Protein AF-0000000084534112 (afdb_homodimer)

Nearest PDB structures (foldseek):
  1zx3-assembly1_A  TM=5.326E-01  e=4.619E+00  Nitrosomonas europaea ATCC 19718
  1zx3-assembly1_A  TM=4.748E-01  e=4.070E+00  Nitrosomonas europaea ATCC 19718

Sequence (138 aa):
MGRHAPAADAVALTVRVDRGDANDIDHWLIGLRCDAHRTRLDKSEAIRELLRLAREHEPTRRALLKRLTMGRHAPAADAVALTVRVDRGDANDIDHWLIGLRCDAHRTRLDKSEAIRELLRLAREHEPTRRALLKRLT

Solvent-accessible surface area (backbone atoms only — not comparable to full-atom values): 7944 Å² total; per-residue (Å²): 135,75,85,73,66,61,52,96,64,35,42,77,45,71,33,66,34,43,51,68,55,52,50,50,49,53,52,50,47,52,51,48,24,59,74,38,71,42,94,74,72,52,70,47,58,54,51,51,51,47,56,51,40,45,75,71,34,64,71,43,38,52,55,49,41,56,70,69,82,136,76,84,74,64,62,53,97,62,34,41,78,44,70,32,67,33,43,51,68,56,51,50,49,49,54,52,51,48,54,51,47,26,60,74,37,71,41,93,76,72,54,71,48,58,56,50,52,50,46,56,52,41,45,75,71,33,65,71,42,38,52,54,47,41,57,71,69,82

Radius of gyration: 14.58 Å; Cα contacts (8 Å, |Δi|>4): 139; chains: 2; bounding box: 32×42×32 Å

Structure (mmCIF, N/CA/C/O backbone):
data_AF-0000000084534112-model_v1
#
loop_
_entity.id
_entity.type
_entity.pdbx_description
1 polymer 'Ribbon-helix-helix protein CopG domain-containing protein'
#
loop_
_atom_site.group_PDB
_atom_site.id
_atom_site.type_symbol
_atom_site.label_atom_id
_atom_site.label_alt_id
_atom_site.label_comp_id
_atom_site.label_asym_id
_atom_site.label_entity_id
_atom_site.label_seq_id
_atom_site.pdbx_PDB_ins_code
_atom_site.Cartn_x
_atom_site.Cartn_y
_atom_site.Cartn_z
_atom_site.occupancy
_atom_site.B_iso_or_equiv
_atom_site.auth_seq_id
_atom_site.auth_comp_id
_atom_site.auth_asym_id
_atom_site.auth_atom_id
_atom_site.pdbx_PDB_model_num
ATOM 1 N N . MET A 1 1 ? 3.59 -19.141 -13.508 1 33.72 1 MET A N 1
ATOM 2 C CA . MET A 1 1 ? 4.352 -17.938 -13.82 1 33.72 1 MET A CA 1
ATOM 3 C C . MET A 1 1 ? 5.027 -17.375 -12.57 1 33.72 1 MET A C 1
ATOM 5 O O . MET A 1 1 ? 4.445 -17.391 -11.484 1 33.72 1 MET A O 1
ATOM 9 N N . GLY A 1 2 ? 6.344 -17.438 -12.484 1 41.16 2 GLY A N 1
ATOM 10 C CA . GLY A 1 2 ? 7.445 -17.281 -11.547 1 41.16 2 GLY A CA 1
ATOM 11 C C . GLY A 1 2 ? 7.336 -16.031 -10.695 1 41.16 2 GLY A C 1
ATOM 12 O O . GLY A 1 2 ? 6.617 -15.094 -11.055 1 41.16 2 GLY A O 1
ATOM 13 N N . ARG A 1 3 ? 7.375 -16.125 -9.375 1 49.56 3 ARG A N 1
ATOM 14 C CA . ARG A 1 3 ? 7.59 -15.094 -8.359 1 49.56 3 ARG A CA 1
ATOM 15 C C . ARG A 1 3 ? 8.602 -14.062 -8.836 1 49.56 3 ARG A C 1
ATOM 17 O O . ARG A 1 3 ? 9.805 -14.336 -8.906 1 49.56 3 ARG A O 1
ATOM 24 N N . HIS A 1 4 ? 8.289 -13.234 -9.844 1 50.34 4 HIS A N 1
ATOM 25 C CA . HIS A 1 4 ? 9.266 -12.422 -10.547 1 50.34 4 HIS A CA 1
ATOM 26 C C . HIS A 1 4 ? 10.094 -11.578 -9.578 1 50.34 4 HIS A C 1
ATOM 28 O O . HIS A 1 4 ? 9.539 -10.852 -8.758 1 50.34 4 HIS A O 1
ATOM 34 N N . ALA A 1 5 ? 11.203 -12.18 -9.164 1 57.34 5 ALA A N 1
ATOM 35 C CA . ALA A 1 5 ? 12.266 -11.414 -8.516 1 57.34 5 ALA A CA 1
ATOM 36 C C . ALA A 1 5 ? 12.406 -10.031 -9.148 1 57.34 5 ALA A C 1
ATOM 38 O O . ALA A 1 5 ? 12.164 -9.867 -10.352 1 57.34 5 ALA A O 1
ATOM 39 N N . PRO A 1 6 ? 12.305 -9.023 -8.211 1 56.41 6 PRO A N 1
ATOM 40 C CA . PRO A 1 6 ? 12.43 -7.699 -8.828 1 56.41 6 PRO A CA 1
ATOM 41 C C . PRO A 1 6 ? 13.609 -7.609 -9.789 1 56.41 6 PRO A C 1
ATOM 43 O O . PRO A 1 6 ? 14.625 -8.281 -9.594 1 56.41 6 PRO A O 1
ATOM 46 N N . ALA A 1 7 ? 13.414 -7.211 -11.008 1 66.31 7 ALA A N 1
ATOM 47 C CA . ALA A 1 7 ? 14.391 -6.973 -12.07 1 66.31 7 ALA A CA 1
ATOM 48 C C . ALA A 1 7 ? 15.586 -6.18 -11.547 1 66.31 7 ALA A C 1
ATOM 50 O O . ALA A 1 7 ? 15.5 -5.547 -10.484 1 66.31 7 ALA A O 1
ATOM 51 N N . ALA A 1 8 ? 16.766 -6.41 -12.031 1 72.19 8 ALA A N 1
ATOM 52 C CA . ALA A 1 8 ? 18 -5.684 -11.719 1 72.19 8 ALA A CA 1
ATOM 53 C C . ALA A 1 8 ? 17.734 -4.191 -11.57 1 72.19 8 ALA A C 1
ATOM 55 O O . ALA A 1 8 ? 18.422 -3.506 -10.805 1 72.19 8 ALA A O 1
ATOM 56 N N . ASP A 1 9 ? 16.656 -3.756 -12.172 1 80.75 9 ASP A N 1
ATOM 57 C CA . ASP A 1 9 ? 16.375 -2.322 -12.164 1 80.75 9 ASP A CA 1
ATOM 58 C C . ASP A 1 9 ? 15.25 -1.989 -11.195 1 80.75 9 ASP A C 1
ATOM 60 O O . ASP A 1 9 ? 14.68 -0.897 -11.25 1 80.75 9 ASP A O 1
ATOM 64 N N . ALA A 1 10 ? 15.07 -2.941 -10.328 1 89.25 10 ALA A N 1
ATOM 65 C CA . ALA A 1 10 ? 14.016 -2.703 -9.336 1 89.25 10 ALA A CA 1
ATOM 66 C C . ALA A 1 10 ? 14.406 -1.577 -8.383 1 89.25 10 ALA A C 1
ATOM 68 O O . ALA A 1 10 ? 15.586 -1.378 -8.102 1 89.25 10 ALA A O 1
ATOM 69 N N . VAL A 1 11 ? 13.43 -0.804 -8.055 1 91.25 11 VAL A N 1
ATOM 70 C CA . VAL A 1 11 ? 13.586 0.323 -7.141 1 91.25 11 VAL A CA 1
ATOM 71 C C . VAL A 1 11 ? 13.086 -0.071 -5.75 1 91.25 11 VAL A C 1
ATOM 73 O O . VAL A 1 11 ? 12 -0.638 -5.605 1 91.25 11 VAL A O 1
ATOM 76 N N . ALA A 1 12 ? 13.914 0.128 -4.754 1 93.38 12 ALA A N 1
ATOM 77 C CA . ALA A 1 12 ? 13.531 -0.16 -3.373 1 93.38 12 ALA A CA 1
ATOM 78 C C . ALA A 1 12 ? 12.75 0.999 -2.768 1 93.38 12 ALA A C 1
ATOM 80 O O . ALA A 1 12 ? 13.211 2.141 -2.77 1 93.38 12 ALA A O 1
ATOM 81 N N . LEU A 1 13 ? 11.609 0.695 -2.369 1 92.38 13 LEU A N 1
ATOM 82 C CA . LEU A 1 13 ? 10.812 1.638 -1.591 1 92.38 13 LEU A CA 1
ATOM 83 C C . LEU A 1 13 ? 10.805 1.255 -0.115 1 92.38 13 LEU A C 1
ATOM 85 O O . LEU A 1 13 ? 10.445 0.129 0.237 1 92.38 13 LEU A O 1
ATOM 89 N N . THR A 1 14 ? 11.281 2.139 0.769 1 92.38 14 THR A N 1
ATOM 90 C CA . THR A 1 14 ? 11.344 1.86 2.199 1 92.38 14 THR A CA 1
ATOM 91 C C . THR A 1 14 ? 10.43 2.807 2.975 1 92.38 14 THR A C 1
ATOM 93 O O . THR A 1 14 ? 10.484 4.023 2.783 1 92.38 14 THR A O 1
ATOM 96 N N . VAL A 1 15 ? 9.586 2.158 3.719 1 92.38 15 VAL A N 1
ATOM 97 C CA . VAL A 1 15 ? 8.711 2.939 4.582 1 92.38 15 VAL A CA 1
ATOM 98 C C . VAL A 1 15 ? 8.891 2.5 6.035 1 92.38 15 VAL A C 1
ATOM 100 O O . VAL A 1 15 ? 9.031 1.307 6.312 1 92.38 15 VAL A O 1
ATOM 103 N N . ARG A 1 16 ? 8.984 3.49 6.914 1 93.19 16 ARG A N 1
ATOM 104 C CA . ARG A 1 16 ? 9.055 3.195 8.344 1 93.19 16 ARG A CA 1
ATOM 105 C C . ARG A 1 16 ? 7.684 3.334 9 1 93.19 16 ARG A C 1
ATOM 107 O O . ARG A 1 16 ? 6.98 4.32 8.773 1 93.19 16 ARG A O 1
ATOM 114 N N . VAL A 1 17 ? 7.355 2.291 9.727 1 93 17 VAL A N 1
ATOM 115 C CA . VAL A 1 17 ? 6.082 2.281 10.438 1 93 17 VAL A CA 1
ATOM 116 C C . VAL A 1 17 ? 6.324 2.018 11.922 1 93 17 VAL A C 1
ATOM 118 O O . VAL A 1 17 ? 7.34 1.429 12.297 1 93 17 VAL A O 1
ATOM 121 N N . ASP A 1 18 ? 5.43 2.512 12.688 1 91.5 18 ASP A N 1
ATOM 122 C CA . ASP A 1 18 ? 5.574 2.234 14.117 1 91.5 18 ASP A CA 1
ATOM 123 C C . ASP A 1 18 ? 5.375 0.749 14.406 1 91.5 18 ASP A C 1
ATOM 125 O O . ASP A 1 18 ? 4.766 0.03 13.617 1 91.5 18 ASP A O 1
ATOM 129 N N . ARG A 1 19 ? 5.938 0.264 15.539 1 91.31 19 ARG A N 1
ATOM 130 C CA . ARG A 1 19 ? 5.922 -1.151 15.891 1 91.31 19 ARG A CA 1
ATOM 131 C C . ARG A 1 19 ? 4.492 -1.683 15.961 1 91.31 19 ARG A C 1
ATOM 133 O O . ARG A 1 19 ? 4.23 -2.822 15.57 1 91.31 19 ARG A O 1
ATOM 140 N N . GLY A 1 20 ? 3.604 -0.847 16.484 1 91.5 20 GLY A N 1
ATOM 141 C CA . GLY A 1 20 ? 2.209 -1.254 16.531 1 91.5 20 GLY A CA 1
ATOM 142 C C . GLY A 1 20 ? 1.613 -1.499 15.148 1 91.5 20 GLY A C 1
ATOM 143 O O . GLY A 1 20 ? 0.965 -2.523 14.922 1 91.5 20 GLY A O 1
ATOM 144 N N . ASP A 1 21 ? 1.906 -0.561 14.258 1 91.25 21 ASP A N 1
ATOM 145 C CA . ASP A 1 21 ? 1.437 -0.713 12.883 1 91.25 21 ASP A CA 1
ATOM 146 C C . ASP A 1 21 ? 2.059 -1.942 12.227 1 91.25 21 ASP A C 1
ATOM 148 O O . ASP A 1 21 ? 1.389 -2.658 11.477 1 91.25 21 ASP A O 1
ATOM 152 N N . ALA A 1 22 ? 3.383 -2.121 12.539 1 92.81 22 ALA A N 1
ATOM 153 C CA . ALA A 1 22 ? 4.066 -3.283 11.977 1 92.81 22 ALA A CA 1
ATOM 154 C C . ALA A 1 22 ? 3.389 -4.578 12.414 1 92.81 22 ALA A C 1
ATOM 156 O O . ALA A 1 22 ? 3.193 -5.484 11.594 1 92.81 22 ALA A O 1
ATOM 157 N N . ASN A 1 23 ? 3.008 -4.578 13.672 1 93.06 23 ASN A N 1
ATOM 158 C CA . ASN A 1 23 ? 2.301 -5.738 14.195 1 93.06 23 ASN A CA 1
ATOM 159 C C . ASN A 1 23 ? 0.933 -5.906 13.539 1 93.06 23 ASN A C 1
ATOM 161 O O . ASN A 1 23 ? 0.527 -7.023 13.211 1 93.06 23 ASN A O 1
ATOM 165 N N . ASP A 1 24 ? 0.26 -4.863 13.375 1 93 24 ASP A N 1
ATOM 166 C CA . ASP A 1 24 ? -1.05 -4.898 12.734 1 93 24 ASP A CA 1
ATOM 167 C C . ASP A 1 24 ? -0.941 -5.379 11.289 1 93 24 ASP A C 1
ATOM 169 O O . ASP A 1 24 ? -1.782 -6.152 10.82 1 93 24 ASP A O 1
ATOM 173 N N . ILE A 1 25 ? 0.081 -4.961 10.625 1 93.25 25 ILE A N 1
ATOM 174 C CA . ILE A 1 25 ? 0.315 -5.359 9.234 1 93.25 25 ILE A CA 1
ATOM 175 C C . ILE A 1 25 ? 0.586 -6.859 9.172 1 93.25 25 ILE A C 1
ATOM 177 O O . ILE A 1 25 ? 0.068 -7.555 8.297 1 93.25 25 ILE A O 1
ATOM 181 N N . ASP A 1 26 ? 1.361 -7.367 10.117 1 92 26 ASP A N 1
ATOM 182 C CA . ASP A 1 26 ? 1.631 -8.805 10.164 1 92 26 ASP A CA 1
ATOM 183 C C . ASP A 1 26 ? 0.341 -9.602 10.344 1 92 26 ASP A C 1
ATOM 185 O O . ASP A 1 26 ? 0.129 -10.609 9.664 1 92 26 ASP A O 1
ATOM 189 N N . HIS A 1 27 ? -0.506 -9.117 11.195 1 93.12 27 HIS A N 1
ATOM 190 C CA . HIS A 1 27 ? -1.781 -9.781 11.43 1 93.12 27 HIS A CA 1
ATOM 191 C C . HIS A 1 27 ? -2.676 -9.703 10.195 1 93.12 27 HIS A C 1
ATOM 193 O O . HIS A 1 27 ? -3.324 -10.688 9.828 1 93.12 27 HIS A O 1
ATOM 199 N N . TRP A 1 28 ? -2.678 -8.539 9.648 1 92.38 28 TRP A N 1
ATOM 200 C CA . TRP A 1 28 ? -3.459 -8.328 8.438 1 92.38 28 TRP A CA 1
ATOM 201 C C . TRP A 1 28 ? -3.014 -9.281 7.332 1 92.38 28 TRP A C 1
ATOM 203 O O . TRP A 1 28 ? -3.844 -9.875 6.641 1 92.38 28 TRP A O 1
ATOM 213 N N . LEU A 1 29 ? -1.682 -9.531 7.238 1 92.38 29 LEU A N 1
ATOM 214 C CA . LEU A 1 29 ? -1.128 -10.414 6.215 1 92.38 29 LEU A CA 1
ATOM 215 C C . LEU A 1 29 ? -1.567 -11.859 6.449 1 92.38 29 LEU A C 1
ATOM 217 O O . LEU A 1 29 ? -1.86 -12.586 5.492 1 92.38 29 LEU A O 1
ATOM 221 N N . ILE A 1 30 ? -1.592 -12.227 7.672 1 92 30 ILE A N 1
ATOM 222 C CA . ILE A 1 30 ? -2.037 -13.57 8.016 1 92 30 ILE A CA 1
ATOM 223 C C . ILE A 1 30 ? -3.488 -13.758 7.574 1 92 30 ILE A C 1
ATOM 225 O O . ILE A 1 30 ? -3.836 -14.789 6.996 1 92 30 ILE A O 1
ATOM 229 N N . GLY A 1 31 ? -4.277 -12.789 7.859 1 91.75 31 GLY A N 1
ATOM 230 C CA . GLY A 1 31 ? -5.668 -12.836 7.438 1 91.75 31 GLY A CA 1
ATOM 231 C C . GLY A 1 31 ? -5.828 -12.906 5.93 1 91.75 31 GLY A C 1
ATOM 232 O O . GLY A 1 31 ? -6.656 -13.672 5.422 1 91.75 31 GLY A O 1
ATOM 233 N N . LEU A 1 32 ? -5.055 -12.109 5.223 1 91.5 32 LEU A N 1
ATOM 234 C CA . LEU A 1 32 ? -5.098 -12.109 3.764 1 91.5 32 LEU A CA 1
ATOM 235 C C . LEU A 1 32 ? -4.727 -13.477 3.205 1 91.5 32 LEU A C 1
ATOM 237 O O . LEU A 1 32 ? -5.375 -13.977 2.281 1 91.5 32 LEU A O 1
ATOM 241 N N . ARG A 1 33 ? -3.686 -13.969 3.734 1 92 33 ARG A N 1
ATOM 242 C CA . ARG A 1 33 ? -3.217 -15.281 3.299 1 92 33 ARG A CA 1
ATOM 243 C C . ARG A 1 33 ? -4.301 -16.328 3.482 1 92 33 ARG A C 1
ATOM 245 O O . ARG A 1 33 ? -4.531 -17.156 2.59 1 92 33 ARG A O 1
ATOM 252 N N . CYS A 1 34 ? -4.961 -16.281 4.59 1 92.94 34 CYS A N 1
ATOM 253 C CA . CYS A 1 34 ? -6.023 -17.234 4.891 1 92.94 34 CYS A CA 1
ATOM 254 C C . CYS A 1 34 ? -7.203 -17.047 3.941 1 92.94 34 CYS A C 1
ATOM 256 O O . CYS A 1 34 ? -7.691 -18.016 3.361 1 92.94 34 CYS A O 1
ATOM 258 N N . ASP A 1 35 ? -7.539 -15.875 3.742 1 92.38 35 ASP A N 1
ATOM 259 C CA . ASP A 1 35 ? -8.703 -15.57 2.92 1 92.38 35 ASP A CA 1
ATOM 260 C C . ASP A 1 35 ? -8.43 -15.859 1.446 1 92.38 35 ASP A C 1
ATOM 262 O O . ASP A 1 35 ? -9.336 -16.234 0.702 1 92.38 35 ASP A O 1
ATOM 266 N N . ALA A 1 36 ? -7.203 -15.648 1.072 1 92.06 36 ALA A N 1
ATOM 267 C CA . ALA A 1 36 ? -6.82 -15.859 -0.323 1 92.06 36 ALA A CA 1
ATOM 268 C C . ALA A 1 36 ? -6.469 -17.312 -0.581 1 92.06 36 ALA A C 1
ATOM 270 O O . ALA A 1 36 ? -6.207 -17.703 -1.722 1 92.06 36 ALA A O 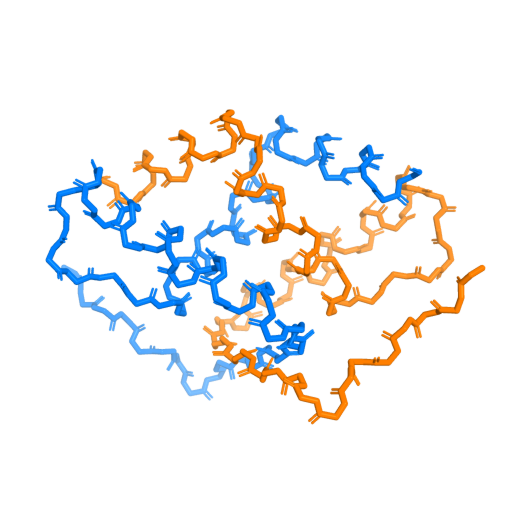1
ATOM 271 N N . HIS A 1 37 ? -6.457 -18.125 0.49 1 91.38 37 HIS A N 1
ATOM 272 C CA . HIS A 1 37 ? -6.113 -19.531 0.404 1 91.38 37 HIS A CA 1
ATOM 273 C C . HIS A 1 37 ? -4.734 -19.734 -0.214 1 91.38 37 HIS A C 1
ATOM 275 O O . HIS A 1 37 ? -4.566 -20.547 -1.123 1 91.38 37 HIS A O 1
ATOM 281 N N . ARG A 1 38 ? -3.857 -18.891 0.23 1 87.94 38 ARG A N 1
ATOM 282 C CA . ARG A 1 38 ? -2.473 -18.984 -0.224 1 87.94 38 ARG A CA 1
ATOM 283 C C . ARG A 1 38 ? -1.562 -19.484 0.89 1 87.94 38 ARG A C 1
ATOM 285 O O . ARG A 1 38 ? -1.747 -19.141 2.057 1 87.94 38 ARG A O 1
ATOM 292 N N . THR A 1 39 ? -0.692 -20.281 0.429 1 84.75 39 THR A N 1
ATOM 293 C CA . THR A 1 39 ? 0.269 -20.812 1.391 1 84.75 39 THR A CA 1
ATOM 294 C C . THR A 1 39 ? 1.379 -19.797 1.659 1 84.75 39 THR A C 1
ATOM 296 O O . THR A 1 39 ? 1.949 -19.766 2.752 1 84.75 39 THR A O 1
ATOM 299 N N . ARG A 1 40 ? 1.623 -19.078 0.538 1 84.88 40 ARG A N 1
ATOM 300 C CA . ARG A 1 40 ? 2.703 -18.109 0.704 1 84.88 40 ARG A CA 1
ATOM 301 C C . ARG A 1 40 ? 2.281 -16.734 0.215 1 84.88 40 ARG A C 1
ATOM 303 O O . ARG A 1 40 ? 1.667 -16.609 -0.846 1 84.88 40 ARG A O 1
ATOM 310 N N . LEU A 1 41 ? 2.301 -15.805 1.029 1 85.94 41 LEU A N 1
ATOM 311 C CA . LEU A 1 41 ? 2.162 -14.375 0.754 1 85.94 41 LEU A CA 1
ATOM 312 C C . LEU A 1 41 ? 3.102 -13.562 1.635 1 85.94 41 LEU A C 1
ATOM 314 O O . LEU A 1 41 ? 2.953 -13.539 2.859 1 85.94 41 LEU A O 1
ATOM 318 N N . ASP A 1 42 ? 4.062 -13.039 0.904 1 87.62 42 ASP A N 1
ATOM 319 C CA . ASP A 1 42 ? 4.957 -12.25 1.742 1 87.62 42 ASP A CA 1
ATOM 320 C C . ASP A 1 42 ? 4.547 -10.781 1.75 1 87.62 42 ASP A C 1
ATOM 322 O O . ASP A 1 42 ? 3.668 -10.375 0.991 1 87.62 42 ASP A O 1
ATOM 326 N N . LYS A 1 43 ? 5.09 -10.086 2.662 1 90.88 43 LYS A N 1
ATOM 327 C CA . LYS A 1 43 ? 4.754 -8.688 2.914 1 90.88 43 LYS A CA 1
ATOM 328 C C . LYS A 1 43 ? 5.031 -7.828 1.685 1 90.88 43 LYS A C 1
ATOM 330 O O . LYS A 1 43 ? 4.234 -6.953 1.339 1 90.88 43 LYS A O 1
ATOM 335 N N . SER A 1 44 ? 6.152 -8.125 1.014 1 90.94 44 SER A N 1
ATOM 336 C CA . SER A 1 44 ? 6.535 -7.352 -0.165 1 90.94 44 SER A CA 1
ATOM 337 C C . SER A 1 44 ? 5.516 -7.52 -1.287 1 90.94 44 SER A C 1
ATOM 339 O O . SER A 1 44 ? 5.156 -6.547 -1.956 1 90.94 44 SER A O 1
ATOM 341 N N . GLU A 1 45 ? 5.066 -8.664 -1.505 1 91.62 45 GLU A N 1
ATOM 342 C CA . GLU A 1 45 ? 4.066 -8.93 -2.533 1 91.62 45 GLU A CA 1
ATOM 343 C C . GLU A 1 45 ? 2.746 -8.234 -2.215 1 91.62 45 GLU A C 1
ATOM 345 O O . GLU A 1 45 ? 2.133 -7.625 -3.092 1 91.62 45 GLU A O 1
ATOM 350 N N . ALA A 1 46 ? 2.266 -8.367 -0.971 1 93.06 46 ALA A N 1
ATOM 351 C CA . ALA A 1 46 ? 1.021 -7.727 -0.549 1 93.06 46 ALA A CA 1
ATOM 352 C C . ALA A 1 46 ? 1.084 -6.215 -0.756 1 93.06 46 ALA A C 1
ATOM 354 O O . ALA A 1 46 ? 0.136 -5.613 -1.266 1 93.06 46 ALA A O 1
ATOM 355 N N . ILE A 1 47 ? 2.223 -5.648 -0.439 1 94.06 47 ILE A N 1
ATOM 356 C CA . ILE A 1 47 ? 2.389 -4.203 -0.547 1 94.06 47 ILE A CA 1
ATOM 357 C C . ILE A 1 47 ? 2.439 -3.797 -2.018 1 94.06 47 ILE A C 1
ATOM 359 O O . ILE A 1 47 ? 1.841 -2.793 -2.412 1 94.06 47 ILE A O 1
ATOM 363 N N . ARG A 1 48 ? 3.035 -4.605 -2.871 1 93.62 48 ARG A N 1
ATOM 364 C CA . ARG A 1 48 ? 3.096 -4.32 -4.301 1 93.62 48 ARG A CA 1
ATOM 365 C C . ARG A 1 48 ? 1.701 -4.316 -4.918 1 93.62 48 ARG A C 1
ATOM 367 O O . ARG A 1 48 ? 1.354 -3.41 -5.68 1 93.62 48 ARG A O 1
ATOM 374 N N . GLU A 1 49 ? 0.958 -5.262 -4.512 1 94.5 49 GLU A N 1
ATOM 375 C CA . GLU A 1 49 ? -0.39 -5.355 -5.062 1 94.5 49 GLU A CA 1
ATOM 376 C C . GLU A 1 49 ? -1.287 -4.246 -4.523 1 94.5 49 GLU A C 1
ATOM 378 O O . GLU A 1 49 ? -2.156 -3.74 -5.234 1 94.5 49 GLU A O 1
ATOM 383 N N . LEU A 1 50 ? -1.079 -3.928 -3.277 1 94.5 50 LEU A N 1
ATOM 384 C CA . LEU A 1 50 ? -1.826 -2.818 -2.693 1 94.5 50 LEU A CA 1
ATOM 385 C C . LEU A 1 50 ? -1.521 -1.514 -3.422 1 94.5 50 LEU A C 1
ATOM 387 O O . LEU A 1 50 ? -2.428 -0.725 -3.697 1 94.5 50 LEU A O 1
ATOM 391 N N . LEU A 1 51 ? -0.28 -1.284 -3.768 1 94.62 51 LEU A N 1
ATOM 392 C CA . LEU A 1 51 ? 0.139 -0.091 -4.496 1 94.62 51 LEU A CA 1
ATOM 393 C C . LEU A 1 51 ? -0.46 -0.073 -5.898 1 94.62 51 LEU A C 1
ATOM 395 O O . LEU A 1 51 ? -0.884 0.979 -6.383 1 94.62 51 LEU A O 1
ATOM 399 N N . ARG A 1 52 ? -0.53 -1.185 -6.535 1 94.31 52 ARG A N 1
ATOM 400 C CA . ARG A 1 52 ? -1.182 -1.282 -7.836 1 94.31 52 ARG A CA 1
ATOM 401 C C . ARG A 1 52 ? -2.676 -1 -7.723 1 94.31 52 ARG A C 1
ATOM 403 O O . ARG A 1 52 ? -3.234 -0.249 -8.523 1 94.31 52 ARG A O 1
ATOM 410 N N . LEU A 1 53 ? -3.242 -1.545 -6.66 1 93.94 53 LEU A N 1
ATOM 411 C CA . LEU A 1 53 ? -4.668 -1.36 -6.422 1 93.94 53 LEU A CA 1
ATOM 412 C C . LEU A 1 53 ? -5 0.114 -6.223 1 93.94 53 LEU A C 1
ATOM 414 O O . LEU A 1 53 ? -6 0.607 -6.758 1 93.94 53 LEU A O 1
ATOM 418 N N . ALA A 1 54 ? -4.234 0.773 -5.465 1 93.94 54 ALA A N 1
ATOM 419 C CA . ALA A 1 54 ? -4.473 2.182 -5.164 1 93.94 54 ALA A CA 1
ATOM 420 C C . ALA A 1 54 ? -4.473 3.021 -6.438 1 93.94 54 ALA A C 1
ATOM 422 O O . ALA A 1 54 ? -5.141 4.055 -6.512 1 93.94 54 ALA A O 1
ATOM 423 N N . ARG A 1 55 ? -3.783 2.553 -7.453 1 91.62 55 ARG A N 1
ATOM 424 C CA . ARG A 1 55 ? -3.666 3.297 -8.703 1 91.62 55 ARG A CA 1
ATOM 425 C C . ARG A 1 55 ? -4.797 2.941 -9.656 1 91.62 55 ARG A C 1
ATOM 427 O O . ARG A 1 55 ? -5.148 3.732 -10.539 1 91.62 55 ARG A O 1
ATOM 434 N N . GLU A 1 56 ? -5.398 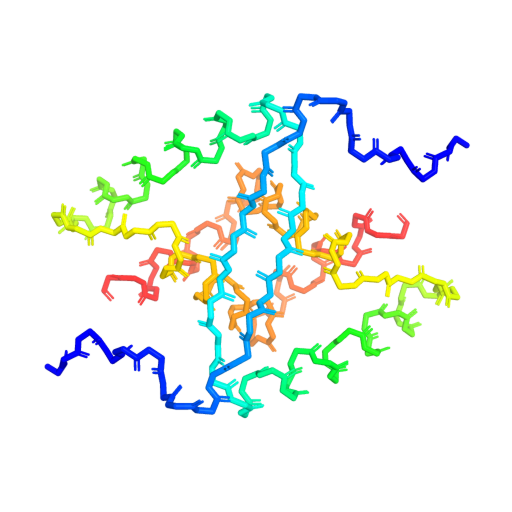1.816 -9.422 1 92.88 56 GLU A N 1
ATOM 435 C CA . GLU A 1 56 ? -6.324 1.301 -10.422 1 92.88 56 GLU A CA 1
ATOM 436 C C . GLU A 1 56 ? -7.754 1.268 -9.891 1 92.88 56 GLU A C 1
ATOM 438 O O . GLU A 1 56 ? -8.711 1.176 -10.664 1 92.88 56 GLU A O 1
ATOM 443 N N . HIS A 1 57 ? -7.91 1.3 -8.586 1 93.44 57 HIS A N 1
ATOM 444 C CA . HIS A 1 57 ? -9.203 1.128 -7.934 1 93.44 57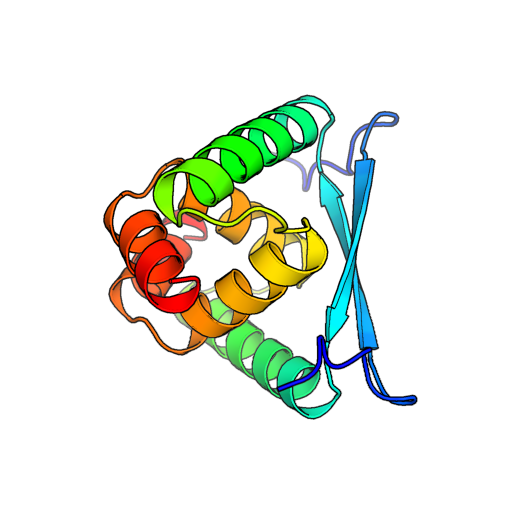 HIS A CA 1
ATOM 445 C C . HIS A 1 57 ? -9.711 2.441 -7.348 1 93.44 57 HIS A C 1
ATOM 447 O O . HIS A 1 57 ? -9.258 2.863 -6.281 1 93.44 57 HIS A O 1
ATOM 453 N N . GLU A 1 58 ? -10.758 2.957 -7.906 1 92.56 58 GLU A N 1
ATOM 454 C CA . GLU A 1 58 ? -11.25 4.297 -7.598 1 92.56 58 GLU A CA 1
ATOM 455 C C . GLU A 1 58 ? -11.719 4.395 -6.148 1 92.56 58 GLU A C 1
ATOM 457 O O . GLU A 1 58 ? -11.414 5.363 -5.457 1 92.56 58 GLU A O 1
ATOM 462 N N . PRO A 1 59 ? -12.469 3.406 -5.648 1 93.38 59 PRO A N 1
ATOM 463 C CA . PRO A 1 59 ? -12.891 3.518 -4.246 1 93.38 59 PRO A CA 1
ATOM 464 C C . PRO A 1 59 ? -11.703 3.586 -3.283 1 93.38 59 PRO A C 1
ATOM 466 O O . PRO A 1 59 ? -11.766 4.305 -2.283 1 93.38 59 PRO A O 1
ATOM 469 N N . THR A 1 60 ? -10.656 2.812 -3.551 1 94.69 60 THR A N 1
ATOM 470 C CA . THR A 1 60 ? -9.453 2.857 -2.723 1 94.69 60 THR A CA 1
ATOM 471 C C . THR A 1 60 ? -8.789 4.23 -2.809 1 94.69 60 THR A C 1
ATOM 473 O O . THR A 1 60 ? -8.414 4.805 -1.787 1 94.69 60 THR A O 1
ATOM 476 N N . ARG A 1 61 ? -8.672 4.766 -4.008 1 93.5 61 ARG A N 1
ATOM 477 C CA . ARG A 1 61 ? -8.062 6.078 -4.195 1 93.5 61 ARG A CA 1
ATOM 478 C C . ARG A 1 61 ? -8.852 7.16 -3.467 1 93.5 61 ARG A C 1
ATOM 480 O O . ARG A 1 61 ? -8.273 8 -2.779 1 93.5 61 ARG A O 1
ATOM 48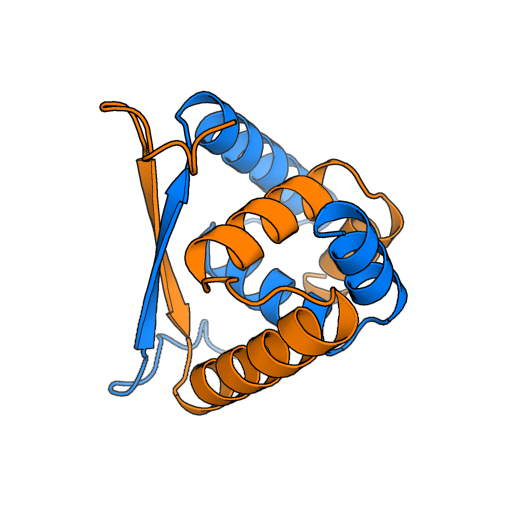7 N N . ARG A 1 62 ? -10.133 7.113 -3.551 1 93.31 62 ARG A N 1
ATOM 488 C CA . ARG A 1 62 ? -10.992 8.102 -2.91 1 93.31 62 ARG A CA 1
ATOM 489 C C . ARG A 1 62 ? -10.891 8.016 -1.391 1 93.31 62 ARG A C 1
ATOM 491 O O . ARG A 1 62 ? -10.852 9.039 -0.706 1 93.31 62 ARG A O 1
ATOM 498 N N . ALA A 1 63 ? -10.898 6.797 -0.911 1 95 63 ALA A N 1
ATOM 499 C CA . ALA A 1 63 ? -10.781 6.602 0.532 1 95 63 ALA A CA 1
ATOM 500 C C . ALA A 1 63 ? -9.445 7.121 1.048 1 95 63 ALA A C 1
ATOM 502 O O . ALA A 1 63 ? -9.375 7.73 2.117 1 95 63 ALA A O 1
ATOM 503 N N . LEU A 1 64 ? -8.375 6.871 0.262 1 94.56 64 LEU A N 1
ATOM 504 C CA . LEU A 1 64 ? -7.055 7.363 0.631 1 94.56 64 LEU A CA 1
ATOM 505 C C . LEU A 1 64 ? -7.027 8.891 0.644 1 94.56 64 LEU A C 1
ATOM 507 O O . LEU A 1 64 ? -6.508 9.492 1.583 1 94.56 64 LEU A O 1
ATOM 511 N N . LEU A 1 65 ? -7.637 9.477 -0.344 1 93.38 65 LEU A N 1
ATOM 512 C CA . LEU A 1 65 ? -7.691 10.93 -0.433 1 93.38 65 LEU A CA 1
ATOM 513 C C . LEU A 1 65 ? -8.414 11.523 0.771 1 93.38 65 LEU A C 1
ATOM 515 O O . LEU A 1 65 ? -7.996 12.547 1.316 1 93.38 65 LEU A O 1
ATOM 519 N N . LYS A 1 66 ? -9.438 10.867 1.169 1 93.69 66 LYS A N 1
ATOM 520 C CA . LYS A 1 66 ? -10.195 11.336 2.328 1 93.69 66 LYS A CA 1
ATOM 521 C C . LYS A 1 66 ? -9.336 11.312 3.59 1 93.69 66 LYS A C 1
ATOM 523 O O . LYS A 1 66 ? -9.469 12.188 4.449 1 93.69 66 LYS A O 1
ATOM 528 N N . ARG A 1 67 ? -8.422 10.391 3.689 1 91.25 67 ARG A N 1
ATOM 529 C CA . ARG A 1 67 ? -7.555 10.273 4.855 1 91.25 67 ARG A CA 1
ATOM 530 C C . ARG A 1 67 ? -6.438 11.305 4.809 1 91.25 67 ARG A C 1
ATOM 532 O O . ARG A 1 67 ? -5.898 11.695 5.852 1 91.25 67 ARG A O 1
ATOM 539 N N . LEU A 1 68 ? -6.094 11.633 3.623 1 90.75 68 LEU A N 1
ATOM 540 C CA . LEU A 1 68 ? -4.973 12.547 3.451 1 90.75 68 LEU A CA 1
ATOM 541 C C . LEU A 1 68 ? -5.441 14 3.529 1 90.75 68 LEU A C 1
ATOM 543 O O . LEU A 1 68 ? -4.621 14.914 3.586 1 90.75 68 LEU A O 1
ATOM 547 N N . THR A 1 69 ? -6.738 14.234 3.33 1 86.44 69 THR A N 1
ATOM 548 C CA . THR A 1 69 ? -7.312 15.578 3.389 1 86.44 69 THR A CA 1
ATOM 549 C C . THR A 1 69 ? -7.852 15.875 4.785 1 86.44 69 THR A C 1
ATOM 551 O O . THR A 1 69 ? -8.242 14.961 5.512 1 86.44 69 THR A O 1
ATOM 554 N N . MET B 1 1 ? 0.293 19.438 14.531 1 33.41 1 MET B N 1
ATOM 555 C CA . MET B 1 1 ? 0.808 18.188 15.078 1 33.41 1 MET B CA 1
ATOM 556 C C . MET B 1 1 ? 1.788 17.531 14.117 1 33.41 1 MET B C 1
ATOM 558 O O . MET B 1 1 ? 1.586 17.578 12.898 1 33.41 1 MET B O 1
ATOM 562 N N . GLY B 1 2 ? 3.057 17.469 14.477 1 40.38 2 GLY B N 1
ATOM 563 C CA . GLY B 1 2 ? 4.383 17.203 13.938 1 40.38 2 GLY B CA 1
ATOM 564 C C . GLY B 1 2 ? 4.438 15.938 13.094 1 40.38 2 GLY B C 1
ATOM 565 O O . GLY B 1 2 ? 3.57 15.07 13.211 1 40.38 2 GLY B O 1
ATOM 566 N N . ARG B 1 3 ? 4.867 15.992 11.844 1 48.75 3 ARG B N 1
ATOM 567 C CA . ARG B 1 3 ? 5.309 14.93 10.938 1 48.75 3 ARG B CA 1
ATOM 568 C C . ARG B 1 3 ? 6.059 13.844 11.695 1 48.75 3 ARG B C 1
ATOM 570 O O . ARG B 1 3 ? 7.195 14.039 12.117 1 48.75 3 ARG B O 1
ATOM 577 N N . HIS B 1 4 ? 5.402 13.055 12.57 1 50.47 4 HIS B N 1
ATOM 578 C CA . HIS B 1 4 ? 6.027 12.203 13.57 1 50.47 4 HIS B CA 1
ATOM 579 C C . HIS B 1 4 ? 7.059 11.273 12.938 1 50.47 4 HIS B C 1
ATOM 581 O O . HIS B 1 4 ? 6.75 10.562 11.977 1 50.47 4 HIS B O 1
ATOM 587 N N . ALA B 1 5 ? 8.289 11.766 12.922 1 56.91 5 ALA B N 1
ATOM 588 C CA . ALA B 1 5 ? 9.438 10.898 12.688 1 56.91 5 ALA B CA 1
ATOM 589 C C . ALA B 1 5 ? 9.227 9.516 13.305 1 56.91 5 ALA B C 1
ATOM 591 O O . ALA B 1 5 ? 8.57 9.391 14.336 1 56.91 5 ALA B O 1
ATOM 592 N N . PRO B 1 6 ? 9.352 8.516 12.359 1 56.28 6 PRO B N 1
ATOM 593 C CA . PRO B 1 6 ? 9.133 7.199 12.969 1 56.28 6 PRO B CA 1
ATOM 594 C C . PRO B 1 6 ? 9.891 7.023 14.281 1 56.28 6 PRO B C 1
ATOM 596 O O . PRO B 1 6 ? 10.961 7.605 14.469 1 56.28 6 PRO B O 1
ATOM 599 N N . ALA B 1 7 ? 9.242 6.676 15.344 1 65.69 7 ALA B N 1
ATOM 600 C CA . ALA B 1 7 ? 9.758 6.375 16.672 1 65.69 7 ALA B CA 1
ATOM 601 C C . ALA B 1 7 ? 10.992 5.477 16.609 1 65.69 7 ALA B C 1
ATOM 603 O O . ALA B 1 7 ? 11.227 4.828 15.578 1 65.69 7 ALA B O 1
ATOM 604 N N . ALA B 1 8 ? 11.953 5.629 17.469 1 71.5 8 ALA B N 1
ATOM 605 C CA . ALA B 1 8 ? 13.141 4.797 17.609 1 71.5 8 ALA B CA 1
ATOM 606 C C . ALA B 1 8 ? 12.82 3.326 17.375 1 71.5 8 ALA B C 1
ATOM 608 O O . ALA B 1 8 ? 13.672 2.566 16.906 1 71.5 8 ALA B O 1
ATOM 609 N N . ASP B 1 9 ? 11.562 2.998 17.547 1 81.12 9 ASP B N 1
ATOM 610 C CA . ASP B 1 9 ? 11.188 1.594 17.422 1 81.12 9 ASP B CA 1
ATOM 611 C C . ASP B 1 9 ? 10.445 1.334 16.109 1 81.12 9 ASP B C 1
ATOM 613 O O . ASP B 1 9 ? 9.812 0.289 15.945 1 81.12 9 ASP B O 1
ATOM 617 N N . ALA B 1 10 ? 10.664 2.256 15.25 1 89.19 10 ALA B N 1
ATOM 618 C CA . ALA B 1 10 ? 10.023 2.08 13.953 1 89.19 10 ALA B CA 1
ATOM 619 C C . ALA B 1 10 ? 10.641 0.918 13.18 1 89.19 10 ALA B C 1
ATOM 621 O O . ALA B 1 10 ? 11.836 0.631 13.336 1 89.19 10 ALA B O 1
ATOM 622 N N . VAL B 1 11 ? 9.805 0.23 12.508 1 91.31 11 VAL B N 1
ATOM 623 C CA . VAL B 1 11 ? 10.195 -0.914 11.688 1 91.31 11 VAL B CA 1
ATOM 624 C C . VAL B 1 11 ? 10.234 -0.504 10.219 1 91.31 11 VAL B C 1
ATOM 626 O O . VAL B 1 11 ? 9.305 0.134 9.719 1 91.31 11 VAL B O 1
ATOM 629 N N . ALA B 1 12 ? 11.344 -0.775 9.586 1 93.38 12 ALA B N 1
ATOM 630 C CA . ALA B 1 12 ? 11.484 -0.481 8.156 1 93.38 12 ALA B CA 1
ATOM 631 C C . ALA B 1 12 ? 10.883 -1.594 7.305 1 93.38 12 ALA B C 1
ATOM 633 O O . ALA B 1 12 ? 11.242 -2.764 7.457 1 93.38 12 ALA B O 1
ATOM 634 N N . LEU B 1 13 ? 9.969 -1.216 6.531 1 92.31 13 LEU B N 1
ATOM 635 C CA . LEU B 1 13 ? 9.43 -2.111 5.516 1 92.31 13 LEU B CA 1
ATOM 636 C C . LEU B 1 13 ? 9.953 -1.742 4.133 1 92.31 13 LEU B C 1
ATOM 638 O O . LEU B 1 13 ? 9.805 -0.6 3.693 1 92.31 13 LEU B O 1
ATOM 642 N N . THR B 1 14 ? 10.648 -2.668 3.463 1 92.38 14 THR B N 1
ATOM 643 C CA . THR B 1 14 ? 11.219 -2.408 2.143 1 92.38 14 THR B CA 1
ATOM 644 C C . THR B 1 14 ? 10.57 -3.305 1.091 1 92.38 14 THR B C 1
ATOM 646 O O . THR B 1 14 ? 10.484 -4.52 1.272 1 92.38 14 THR B O 1
ATOM 649 N N . VAL B 1 15 ? 10.086 -2.613 0.105 1 92.38 15 VAL B N 1
ATOM 650 C CA . VAL B 1 15 ? 9.508 -3.344 -1.019 1 92.38 15 VAL B CA 1
ATOM 651 C C . VAL B 1 15 ? 10.203 -2.936 -2.314 1 92.38 15 VAL B C 1
ATOM 653 O O . VAL B 1 15 ? 10.508 -1.757 -2.52 1 92.38 15 VAL B O 1
ATOM 656 N N . ARG B 1 16 ? 10.531 -3.936 -3.119 1 93.12 16 ARG B N 1
ATOM 657 C CA . ARG B 1 16 ? 11.109 -3.664 -4.43 1 93.12 16 ARG B CA 1
ATOM 658 C C . ARG B 1 16 ? 10.047 -3.723 -5.523 1 93.12 16 ARG B C 1
ATOM 660 O O . ARG B 1 16 ? 9.258 -4.668 -5.578 1 93.12 16 ARG B O 1
ATOM 667 N N . VAL B 1 17 ? 10.055 -2.672 -6.328 1 93.06 17 VAL B N 1
ATOM 668 C CA . VAL B 1 17 ? 9.117 -2.59 -7.438 1 93.06 17 VAL B CA 1
ATOM 669 C C . VAL B 1 17 ? 9.867 -2.352 -8.742 1 93.06 17 VAL B C 1
ATOM 671 O O . VAL B 1 17 ? 10.984 -1.821 -8.734 1 93.06 17 VAL B O 1
ATOM 674 N N . ASP B 1 18 ? 9.273 -2.799 -9.781 1 91.31 18 ASP B N 1
ATOM 675 C CA . ASP B 1 18 ? 9.922 -2.543 -11.062 1 91.31 18 ASP B CA 1
ATOM 676 C C . ASP B 1 18 ? 9.922 -1.052 -11.391 1 91.31 18 ASP B C 1
ATOM 678 O O . ASP B 1 18 ? 9.117 -0.292 -10.844 1 91.31 18 ASP B O 1
ATOM 682 N N . ARG B 1 19 ? 10.875 -0.591 -12.242 1 90.81 19 ARG B N 1
ATOM 683 C CA . ARG B 1 19 ? 11.062 0.82 -12.555 1 90.81 19 ARG B CA 1
ATOM 684 C C . ARG B 1 19 ? 9.781 1.435 -13.109 1 90.81 19 ARG B C 1
ATOM 686 O O . ARG B 1 19 ? 9.469 2.592 -12.82 1 90.81 19 ARG B O 1
ATOM 693 N N . GLY B 1 20 ? 9.078 0.626 -13.914 1 91.5 20 GLY B N 1
ATOM 694 C CA . GLY B 1 20 ? 7.809 1.115 -14.43 1 91.5 20 GLY B CA 1
ATOM 695 C C . GLY B 1 20 ? 6.793 1.411 -13.344 1 91.5 20 GLY B C 1
ATOM 696 O O . GLY B 1 20 ? 6.172 2.477 -13.344 1 91.5 20 GLY B O 1
ATOM 697 N N . ASP B 1 21 ? 6.695 0.472 -12.414 1 91.19 21 ASP B N 1
ATOM 698 C CA . ASP B 1 21 ? 5.789 0.666 -11.289 1 91.19 21 ASP B CA 1
ATOM 699 C C . ASP B 1 21 ? 6.223 1.857 -10.438 1 91.19 21 ASP B C 1
ATOM 701 O O . ASP B 1 21 ? 5.379 2.621 -9.953 1 91.19 21 ASP B O 1
ATOM 705 N N . ALA B 1 22 ? 7.582 1.957 -10.273 1 92.75 22 ALA B N 1
ATOM 706 C CA . ALA B 1 22 ? 8.102 3.078 -9.5 1 92.75 22 ALA B CA 1
ATOM 707 C C . ALA B 1 22 ? 7.695 4.41 -10.117 1 92.75 22 ALA B C 1
ATOM 709 O O . ALA B 1 22 ? 7.285 5.332 -9.414 1 92.75 22 ALA B O 1
ATOM 710 N N . ASN B 1 23 ? 7.773 4.418 -11.438 1 93.06 23 ASN B N 1
ATOM 711 C CA . ASN B 1 23 ? 7.359 5.621 -12.156 1 93.06 23 ASN B CA 1
ATOM 712 C C . ASN B 1 23 ? 5.863 5.875 -12.008 1 93.06 23 ASN B C 1
ATOM 714 O O . ASN B 1 23 ? 5.438 7.016 -11.828 1 93.06 23 ASN B O 1
ATOM 718 N N . ASP B 1 24 ? 5.113 4.871 -12.094 1 92.94 24 ASP B N 1
ATOM 719 C CA . ASP B 1 24 ? 3.668 4.992 -11.938 1 92.94 24 ASP B CA 1
ATOM 720 C C . ASP B 1 24 ? 3.305 5.484 -10.539 1 92.94 24 ASP B C 1
ATOM 722 O O . ASP B 1 24 ? 2.402 6.309 -10.375 1 92.94 24 ASP B O 1
ATOM 726 N N . ILE B 1 25 ? 4.012 5.02 -9.57 1 93.25 25 ILE B N 1
ATOM 727 C CA . ILE B 1 25 ? 3.779 5.418 -8.188 1 93.25 25 ILE B CA 1
ATOM 728 C C . ILE B 1 25 ? 4.102 6.898 -8.016 1 93.25 25 ILE B C 1
ATOM 730 O O . ILE B 1 25 ? 3.354 7.633 -7.359 1 93.25 25 ILE B O 1
ATOM 734 N N . ASP B 1 26 ? 5.172 7.348 -8.633 1 92.12 26 ASP B N 1
ATOM 735 C CA . ASP B 1 26 ? 5.523 8.758 -8.562 1 92.12 26 ASP B CA 1
ATOM 736 C C . ASP B 1 26 ? 4.426 9.633 -9.164 1 92.12 26 ASP B C 1
ATOM 738 O O . ASP B 1 26 ? 4.055 10.656 -8.594 1 92.12 26 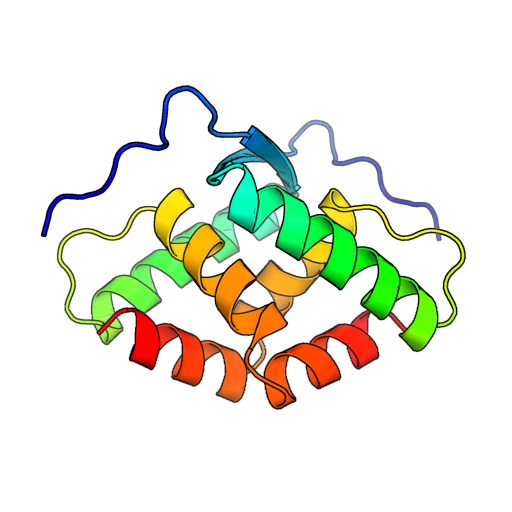ASP B O 1
ATOM 742 N N . HIS B 1 27 ? 3.908 9.188 -10.266 1 93.31 27 HIS B N 1
ATOM 743 C CA . HIS B 1 27 ? 2.832 9.93 -10.914 1 93.31 27 HIS B CA 1
ATOM 744 C C . HIS B 1 27 ? 1.566 9.922 -10.062 1 93.31 27 HIS B C 1
ATOM 746 O O . HIS B 1 27 ? 0.895 10.953 -9.93 1 93.31 27 HIS B O 1
ATOM 752 N N . TRP B 1 28 ? 1.305 8.766 -9.555 1 92.38 28 TRP B N 1
ATOM 753 C CA . TRP B 1 28 ? 0.144 8.625 -8.68 1 92.38 28 TRP B CA 1
ATOM 754 C C . TRP B 1 28 ? 0.244 9.555 -7.48 1 92.38 28 TRP B C 1
ATOM 756 O O . TRP B 1 28 ? -0.734 10.211 -7.109 1 92.38 28 TRP B O 1
ATOM 766 N N . LEU B 1 29 ? 1.461 9.734 -6.938 1 92.38 29 LEU B N 1
ATOM 767 C CA . LEU B 1 29 ? 1.689 10.602 -5.785 1 92.38 29 LEU B CA 1
ATOM 768 C C . LEU B 1 29 ? 1.441 12.062 -6.141 1 92.38 29 LEU B C 1
ATOM 770 O O . LEU B 1 29 ? 0.886 12.812 -5.34 1 92.38 29 LEU B O 1
ATOM 774 N N . ILE B 1 30 ? 1.873 12.406 -7.289 1 92.31 30 ILE B N 1
ATOM 775 C CA . ILE B 1 30 ? 1.651 13.773 -7.758 1 92.31 30 ILE B CA 1
ATOM 776 C C . ILE B 1 30 ? 0.153 14.055 -7.84 1 92.31 30 ILE B C 1
ATOM 778 O O . ILE B 1 30 ? -0.312 15.109 -7.41 1 92.31 30 ILE B O 1
ATOM 782 N N . GLY B 1 31 ? -0.556 13.117 -8.383 1 91.88 31 GLY B N 1
ATOM 783 C CA . GLY B 1 31 ? -2.002 13.25 -8.453 1 91.88 31 GLY B CA 1
ATOM 784 C C . GLY B 1 31 ? -2.662 13.359 -7.09 1 91.88 31 GLY B C 1
ATOM 785 O O . GLY B 1 31 ? -3.564 14.172 -6.895 1 91.88 31 GLY B O 1
ATOM 786 N N . LEU B 1 32 ? -2.221 12.547 -6.168 1 91.62 32 LEU B N 1
ATOM 787 C CA . LEU B 1 32 ? -2.758 12.57 -4.812 1 91.62 32 LEU B CA 1
ATOM 788 C C . LEU B 1 32 ? -2.52 13.922 -4.16 1 91.62 32 LEU B C 1
ATOM 790 O O . LEU B 1 32 ? -3.412 14.469 -3.506 1 91.62 32 LEU B O 1
ATOM 794 N N . ARG B 1 33 ? -1.327 14.352 -4.297 1 91.88 33 ARG B N 1
ATOM 795 C CA . ARG B 1 33 ? -0.963 15.648 -3.725 1 91.88 33 ARG B CA 1
ATOM 796 C C . ARG B 1 33 ? -1.861 16.75 -4.262 1 91.88 33 ARG B C 1
ATOM 798 O O . ARG B 1 33 ? -2.34 17.594 -3.5 1 91.88 33 ARG B O 1
ATOM 805 N N . CYS B 1 34 ? -2.098 16.703 -5.531 1 93 34 CYS B N 1
ATOM 806 C CA . CYS B 1 34 ? -2.941 17.719 -6.172 1 93 34 CYS B CA 1
ATOM 807 C C . CYS B 1 34 ? -4.379 17.609 -5.68 1 93 34 CYS B C 1
ATOM 809 O O . CYS B 1 34 ? -4.988 18.609 -5.305 1 93 34 CYS B O 1
ATOM 811 N N . ASP B 1 35 ? -4.84 16.453 -5.598 1 92.38 35 ASP B N 1
ATOM 812 C CA . ASP B 1 35 ? -6.234 16.219 -5.223 1 92.38 35 ASP B CA 1
ATOM 813 C C . ASP B 1 35 ? -6.461 16.531 -3.744 1 92.38 35 ASP B C 1
ATOM 815 O O . ASP B 1 35 ? -7.543 16.969 -3.354 1 92.38 35 ASP B O 1
ATOM 819 N N . ALA B 1 36 ? -5.449 16.25 -2.979 1 92.25 36 ALA B N 1
ATOM 820 C CA . ALA B 1 36 ? -5.562 16.453 -1.537 1 92.25 36 ALA B CA 1
ATOM 821 C C . ALA B 1 36 ? -5.223 17.891 -1.161 1 92.25 36 ALA B C 1
ATOM 823 O O . ALA B 1 36 ? -5.355 18.297 0 1 92.25 36 ALA B O 1
ATOM 824 N N . HIS B 1 37 ? -4.766 18.672 -2.162 1 91.5 37 HIS B N 1
ATOM 825 C CA . HIS B 1 37 ? -4.379 20.062 -1.947 1 91.5 37 HIS B CA 1
ATOM 826 C C . HIS B 1 37 ? -3.285 20.172 -0.891 1 91.5 37 HIS B C 1
ATOM 828 O O . HIS B 1 37 ? -3.385 20.984 0.03 1 91.5 37 HIS B O 1
ATOM 834 N N . ARG B 1 38 ? -2.371 19.266 -1.017 1 88.25 38 ARG B N 1
ATOM 835 C CA . ARG B 1 38 ? -1.224 19.266 -0.115 1 88.25 38 ARG B CA 1
ATOM 836 C C . ARG B 1 38 ? 0.051 19.672 -0.851 1 88.25 38 ARG B C 1
ATOM 838 O O . ARG B 1 38 ? 0.263 19.266 -1.998 1 88.25 38 ARG B O 1
ATOM 845 N N . THR B 1 39 ? 0.758 20.438 -0.127 1 84.88 39 THR B N 1
ATOM 846 C CA . THR B 1 39 ? 2.025 20.859 -0.706 1 84.88 39 THR B CA 1
ATOM 847 C C . THR B 1 39 ? 3.092 19.781 -0.542 1 84.88 39 THR B C 1
ATOM 849 O O . THR B 1 39 ? 4.012 19.688 -1.357 1 84.88 39 THR B O 1
ATOM 852 N N . ARG B 1 40 ? 2.846 19.109 0.617 1 85.25 40 ARG B N 1
ATOM 853 C CA . ARG B 1 40 ? 3.855 18.078 0.862 1 85.25 40 ARG B CA 1
ATOM 854 C C . ARG B 1 40 ? 3.209 16.734 1.162 1 85.25 40 ARG B C 1
ATOM 856 O O . ARG B 1 40 ? 2.256 16.656 1.942 1 85.25 40 ARG B O 1
ATOM 863 N N . LEU B 1 41 ? 3.443 15.797 0.397 1 86.12 41 LEU B N 1
ATOM 864 C CA . LEU B 1 41 ? 3.129 14.383 0.583 1 86.12 41 LEU B CA 1
ATOM 865 C C . LEU B 1 41 ? 4.258 13.5 0.059 1 86.12 41 LEU B C 1
ATOM 867 O O . LEU B 1 41 ? 4.535 13.484 -1.143 1 86.12 41 LEU B O 1
ATOM 871 N N . ASP B 1 42 ? 4.871 12.938 1.051 1 87.62 42 ASP B N 1
ATOM 872 C CA . ASP B 1 42 ? 5.953 12.094 0.557 1 87.62 42 ASP B CA 1
ATOM 873 C C . ASP B 1 42 ? 5.484 10.648 0.377 1 87.62 42 ASP B C 1
ATOM 875 O O . ASP B 1 42 ? 4.371 10.297 0.78 1 87.62 42 ASP B O 1
ATOM 879 N N . LYS B 1 43 ? 6.27 9.914 -0.303 1 90.69 43 LYS B N 1
ATOM 880 C CA . LYS B 1 43 ? 5.953 8.539 -0.679 1 90.69 43 LYS B CA 1
ATOM 881 C C . LYS B 1 43 ? 5.738 7.672 0.555 1 90.69 43 LYS B C 1
ATOM 883 O O . LYS B 1 43 ? 4.812 6.852 0.589 1 90.69 43 LYS B O 1
ATOM 888 N N . SER B 1 44 ? 6.578 7.906 1.578 1 90.94 44 SER B N 1
ATOM 889 C CA . SER B 1 44 ? 6.484 7.117 2.803 1 90.94 44 SER B CA 1
ATOM 890 C C . SER B 1 44 ? 5.152 7.355 3.51 1 90.94 44 SER B C 1
ATOM 892 O O . SER B 1 44 ? 4.527 6.41 3.998 1 90.94 44 SER B O 1
ATOM 894 N N . GLU B 1 45 ? 4.73 8.531 3.568 1 91.81 45 GLU B N 1
ATOM 895 C CA . GLU B 1 45 ? 3.455 8.867 4.199 1 91.81 45 GLU B CA 1
ATOM 896 C C . GLU B 1 45 ? 2.285 8.258 3.432 1 91.81 45 GLU B C 1
ATOM 898 O O . GLU B 1 45 ? 1.367 7.699 4.031 1 91.81 45 GLU B O 1
ATOM 903 N N . ALA B 1 46 ? 2.275 8.414 2.098 1 93.06 46 ALA B N 1
ATOM 904 C CA . ALA B 1 46 ? 1.216 7.855 1.263 1 93.06 46 ALA B CA 1
ATOM 905 C C . ALA B 1 46 ? 1.104 6.348 1.46 1 93.06 46 ALA B C 1
ATOM 907 O O . ALA B 1 46 ? 0.003 5.812 1.608 1 93.06 46 ALA B O 1
ATOM 908 N N . ILE B 1 47 ? 2.236 5.699 1.552 1 94.12 47 ILE B N 1
ATOM 909 C CA . ILE B 1 47 ? 2.264 4.25 1.691 1 94.12 47 ILE B CA 1
ATOM 910 C C . ILE B 1 47 ? 1.78 3.855 3.086 1 94.12 47 ILE B C 1
ATOM 912 O O . ILE B 1 47 ? 1.02 2.896 3.238 1 94.12 47 ILE B O 1
ATOM 916 N N . ARG B 1 48 ? 2.098 4.617 4.105 1 93.62 48 ARG B N 1
ATOM 917 C CA . ARG B 1 48 ? 1.644 4.344 5.469 1 93.62 48 ARG B CA 1
ATOM 918 C C . ARG B 1 48 ? 0.124 4.438 5.566 1 93.62 48 ARG B C 1
ATOM 920 O O . ARG B 1 48 ? -0.519 3.561 6.148 1 93.62 48 ARG B O 1
ATOM 927 N N . GLU B 1 49 ? -0.356 5.43 4.93 1 94.56 49 GLU B N 1
ATOM 928 C CA . GLU B 1 49 ? -1.803 5.617 4.984 1 94.56 49 GLU B CA 1
ATOM 929 C C . GLU B 1 49 ? -2.529 4.559 4.16 1 94.56 49 GLU B C 1
ATOM 931 O O . GLU B 1 49 ? -3.621 4.121 4.523 1 94.56 49 GLU B O 1
ATOM 936 N N . LEU B 1 50 ? -1.93 4.211 3.064 1 94.44 50 LEU B N 1
ATOM 937 C CA . LEU B 1 50 ? -2.5 3.145 2.248 1 94.44 50 LEU B CA 1
ATOM 938 C C . LEU B 1 50 ? -2.545 1.832 3.021 1 94.44 50 LEU B C 1
ATOM 940 O O . LEU B 1 50 ? -3.539 1.104 2.961 1 94.44 50 LEU B O 1
ATOM 944 N N . LEU B 1 51 ? -1.515 1.53 3.766 1 94.62 51 LEU B N 1
ATOM 945 C CA . LEU B 1 51 ? -1.445 0.323 4.582 1 94.62 51 LEU B CA 1
ATOM 946 C C . LEU B 1 51 ? -2.488 0.359 5.695 1 94.62 51 LEU B C 1
ATOM 948 O O . LEU B 1 51 ? -3.117 -0.659 5.996 1 94.62 51 LEU B O 1
ATOM 952 N N . ARG B 1 52 ? -2.711 1.474 6.281 1 94.31 52 ARG B N 1
ATOM 953 C CA . ARG B 1 52 ? -3.762 1.628 7.281 1 94.31 52 ARG B CA 1
ATOM 954 C C . ARG B 1 52 ? -5.141 1.438 6.664 1 94.31 52 ARG B C 1
ATOM 956 O O . ARG B 1 52 ? -5.984 0.729 7.215 1 94.31 52 ARG B O 1
ATOM 963 N N . LEU B 1 53 ? -5.273 2.025 5.477 1 93.81 53 LEU B N 1
ATOM 964 C CA . LEU B 1 53 ? -6.543 1.929 4.762 1 93.81 53 LEU B CA 1
ATOM 965 C C . LEU B 1 53 ? -6.879 0.475 4.445 1 93.81 53 LEU B C 1
ATOM 967 O O . LEU B 1 53 ? -8.031 0.051 4.594 1 93.81 53 LEU B O 1
ATOM 971 N N . ALA B 1 54 ? -5.941 -0.249 4 1 93.88 54 ALA B N 1
ATOM 972 C CA . ALA B 1 54 ? -6.145 -1.644 3.619 1 93.88 54 ALA B CA 1
ATOM 973 C C . ALA B 1 54 ? -6.637 -2.471 4.805 1 93.88 54 ALA B C 1
ATOM 975 O O . ALA B 1 54 ? -7.352 -3.461 4.625 1 93.88 54 ALA B O 1
ATOM 976 N N . ARG B 1 55 ? -6.32 -2.033 5.996 1 91.62 55 ARG B N 1
ATOM 977 C CA . ARG B 1 55 ? -6.688 -2.773 7.199 1 91.62 55 ARG B CA 1
ATOM 978 C C . ARG B 1 55 ? -8.062 -2.338 7.711 1 91.62 55 ARG B C 1
ATOM 980 O O . ARG B 1 55 ? -8.734 -3.096 8.414 1 91.62 55 ARG B O 1
ATOM 987 N N . GLU B 1 56 ? -8.484 -1.181 7.305 1 92.81 56 GLU B N 1
ATOM 988 C CA . GLU B 1 56 ? -9.664 -0.596 7.93 1 92.81 56 GLU B CA 1
ATOM 989 C C . GLU B 1 56 ? -10.812 -0.48 6.934 1 92.81 56 GLU B C 1
ATOM 991 O O . GLU B 1 56 ? -11.969 -0.321 7.332 1 92.81 56 GLU B O 1
ATOM 996 N N . HIS B 1 57 ? -10.5 -0.502 5.648 1 93.44 57 HIS B N 1
ATOM 997 C CA . HIS B 1 57 ? -11.477 -0.259 4.594 1 93.44 57 HIS B CA 1
ATOM 9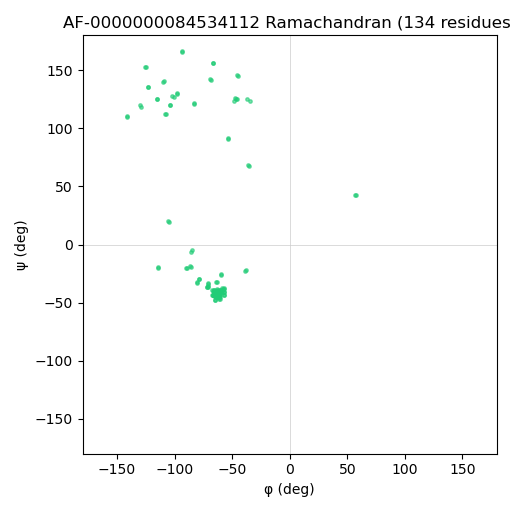98 C C . HIS B 1 57 ? -11.828 -1.549 3.863 1 93.44 57 HIS B C 1
ATOM 1000 O O . HIS B 1 57 ? -11.062 -2.014 3.01 1 93.44 57 HIS B O 1
ATOM 1006 N N . GLU B 1 58 ? -13.031 -2.012 4.016 1 92.56 58 GLU B N 1
ATOM 1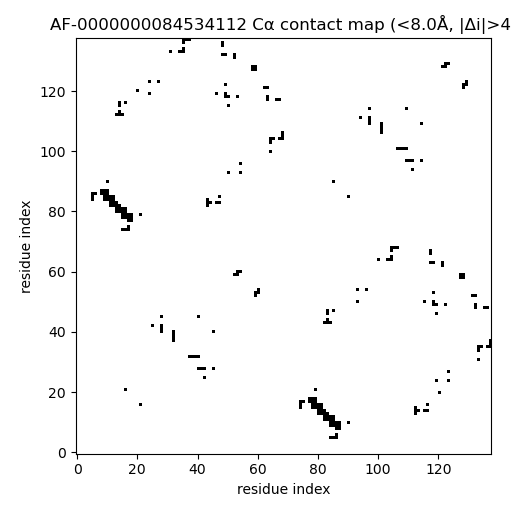007 C CA . GLU B 1 58 ? -13.469 -3.322 3.547 1 92.56 58 GLU B CA 1
ATOM 1008 C C . GLU B 1 58 ? -13.422 -3.41 2.023 1 92.56 58 GLU B C 1
ATOM 1010 O O . GLU B 1 58 ? -12.953 -4.406 1.469 1 92.56 58 GLU B O 1
ATOM 1015 N N . PRO B 1 59 ? -13.891 -2.373 1.305 1 93.38 59 PRO B N 1
ATOM 1016 C CA . PRO B 1 59 ? -13.805 -2.473 -0.154 1 93.38 59 PRO B CA 1
ATOM 1017 C C . PRO B 1 59 ? -12.367 -2.631 -0.652 1 93.38 59 PRO B C 1
ATOM 1019 O O . PRO B 1 59 ? -12.125 -3.357 -1.618 1 93.38 59 PRO B O 1
ATOM 1022 N N . THR B 1 60 ? -11.43 -1.911 -0.032 1 94.62 60 THR B N 1
ATOM 1023 C CA . THR B 1 60 ? -10.023 -2.043 -0.398 1 94.62 60 THR B CA 1
ATOM 1024 C C . THR B 1 60 ? -9.516 -3.453 -0.104 1 94.62 60 THR B C 1
ATOM 1026 O O . THR B 1 60 ? -8.852 -4.066 -0.939 1 94.62 60 THR B O 1
ATOM 1029 N N . ARG B 1 61 ? -9.844 -3.99 1.052 1 93.5 61 ARG B N 1
ATOM 1030 C CA . ARG B 1 61 ? -9.422 -5.336 1.426 1 93.5 61 ARG B CA 1
ATOM 1031 C C . ARG B 1 61 ? -9.984 -6.371 0.456 1 93.5 61 ARG B C 1
ATOM 1033 O O . ARG B 1 61 ? -9.258 -7.262 0.004 1 93.5 61 ARG B O 1
ATOM 1040 N N . ARG B 1 62 ? -11.211 -6.234 0.085 1 93.5 62 ARG B N 1
ATOM 1041 C CA .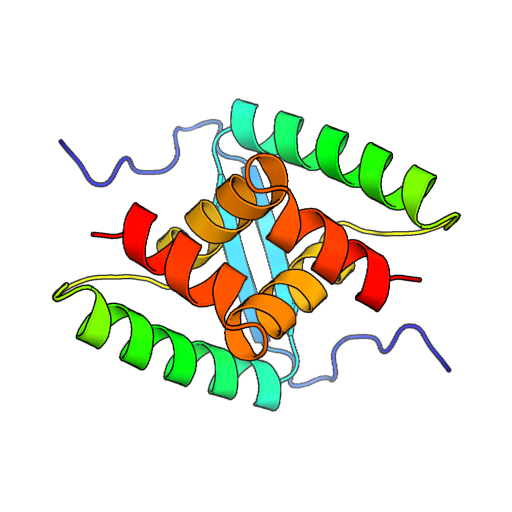 ARG B 1 62 ? -11.859 -7.176 -0.824 1 93.5 62 ARG B CA 1
ATOM 1042 C C . ARG B 1 62 ? -11.234 -7.113 -2.213 1 93.5 62 ARG B C 1
ATOM 1044 O O . ARG B 1 62 ? -11.031 -8.148 -2.855 1 93.5 62 ARG B O 1
ATOM 1051 N N . ALA B 1 63 ? -11 -5.898 -2.643 1 95.06 63 ALA B N 1
ATOM 1052 C CA . ALA B 1 63 ? -10.383 -5.73 -3.955 1 95.06 63 ALA B CA 1
ATOM 1053 C C . ALA B 1 63 ? -8.984 -6.34 -3.984 1 95.06 63 ALA B C 1
ATOM 1055 O O . ALA B 1 63 ? -8.594 -6.965 -4.977 1 95.06 63 ALA B O 1
ATOM 1056 N N . LEU B 1 64 ? -8.25 -6.141 -2.881 1 94.44 64 LEU B N 1
ATOM 1057 C CA . LEU B 1 64 ? -6.914 -6.723 -2.779 1 94.44 64 LEU B CA 1
ATOM 1058 C C . LEU B 1 64 ? -6.977 -8.242 -2.801 1 94.44 64 LEU B C 1
ATOM 1060 O O . LEU B 1 64 ? -6.203 -8.891 -3.506 1 94.44 64 LEU B O 1
ATOM 1064 N N . LEU B 1 65 ? -7.922 -8.797 -2.082 1 93.31 65 LEU B N 1
ATOM 1065 C CA . LEU B 1 65 ? -8.094 -10.25 -2.037 1 93.31 65 LEU B CA 1
ATOM 1066 C C . LEU B 1 65 ? -8.398 -10.805 -3.424 1 93.31 65 LEU B C 1
ATOM 1068 O O . LEU B 1 65 ? -7.879 -11.852 -3.805 1 93.31 65 LEU B O 1
ATOM 1072 N N . LYS B 1 66 ? -9.172 -10.078 -4.141 1 93.69 66 LYS B N 1
ATOM 1073 C CA . LYS B 1 66 ? -9.508 -10.508 -5.496 1 93.69 66 LYS B CA 1
ATOM 1074 C C . LYS B 1 66 ? -8.273 -10.555 -6.387 1 93.69 66 LYS B C 1
ATOM 1076 O O . LYS B 1 66 ? -8.156 -11.422 -7.254 1 93.69 66 LYS B O 1
ATOM 1081 N N . ARG B 1 67 ? -7.332 -9.695 -6.152 1 91.19 67 ARG B N 1
ATOM 1082 C CA . ARG B 1 67 ? -6.109 -9.641 -6.945 1 91.19 67 ARG B CA 1
ATOM 1083 C C . ARG B 1 67 ? -5.137 -10.742 -6.527 1 91.19 67 ARG B C 1
ATOM 1085 O O . ARG B 1 67 ? -4.293 -11.164 -7.32 1 91.19 67 ARG B O 1
ATOM 1092 N N . LEU B 1 68 ? -5.246 -11.078 -5.297 1 90.56 68 LEU B N 1
ATOM 1093 C CA . LEU B 1 68 ? -4.309 -12.055 -4.758 1 90.56 68 LEU B CA 1
ATOM 1094 C C . LEU B 1 68 ? -4.809 -13.477 -5 1 90.56 68 LEU B C 1
ATOM 1096 O O . LEU B 1 68 ? -4.082 -14.445 -4.77 1 90.56 68 LEU B O 1
ATOM 1100 N N . THR B 1 69 ? -6.102 -13.641 -5.273 1 86.38 69 THR B N 1
ATOM 1101 C CA . THR B 1 69 ? -6.699 -14.945 -5.531 1 86.38 69 THR B CA 1
ATOM 1102 C C . THR B 1 69 ? -6.758 -15.227 -7.031 1 86.38 69 THR B C 1
ATOM 1104 O O . THR B 1 69 ? -6.828 -14.297 -7.84 1 86.38 69 THR B O 1
#

Organism: Streptomyces rubellomurinus (strain ATCC 31215) (NCBI:txid359131)

Secondary structure (DSSP, 8-state):
-------TTPEEEEEEE-HHHHHHHHHHHHHHHHHHT-S---HHHHHHHHHHHHHH-HHHHHHHHHHH-/-------TTPEEEEEEE-HHHHHHHHHHHHHHHHHHT-S---HHHHHHHHHHHHHH-HHHHHHHHHHH-

pLDDT: mean 87.37, std 13.26, range [33.41, 95.06]

Foldseek 3Di:
DDPPDQDPPDDDDDDDDDPVVVVVLVVVQVVVCVVVVHPDDDSVNVVVVVVVCCVPPVVNVVVVVVVVD/DDPPDQDPPDDDDDDDDDPVVVVVLVVVQVVVCVVVVHPDDDSVNVVVVVVVCCVVPVVNVVVVVVVVD